Protein AF-A0A6V7IAX5-F1 (afdb_monomer)

pLDDT: mean 83.28, std 11.91, range [43.53, 93.81]

Secondary structure (DSSP, 8-state):
-PPPP-SSPPP------SS--PPP---EESPPPTTEEE-TTT--EEESSPPPGGGSSS----EE-

Nearest PDB structures (foldseek):
  5un2-assembly1_A  TM=7.913E-01  e=4.166E-01  Mus musculus
  7n86-assembly2_D  TM=5.433E-01  e=4.459E-01  Homo sapiens
  3ubg-assembly3_B  TM=5.864E-01  e=1.858E+00  Drosophila melanogaster
  3ubf-assembly1_A  TM=5.001E-01  e=1.416E+00  Drosophila melanogaster

Foldseek 3Di:
DDDDDDPPDQDDDDDPDDPDGDQQFKDWDDDDPPQWDADRRRSDIDGPDDDDPVNVVDDDDIDMD

Sequence (65 aa):
RRALEVSPAPIEARDQDTGINAPIKYTIQGAMPSFLNLDSQTGEIILTRPLMDHELLTPVTMVIK

Organism: NCBI:txid1563983

Structure (mmCIF, N/CA/C/O backbone):
data_AF-A0A6V7IAX5-F1
#
_entry.id   AF-A0A6V7IAX5-F1
#
loop_
_atom_site.group_PDB
_atom_site.id
_atom_site.type_symbol
_atom_site.label_atom_id
_atom_site.label_alt_id
_atom_site.label_comp_id
_atom_site.label_asym_id
_atom_site.label_entity_id
_atom_site.label_seq_id
_atom_site.pdbx_PDB_ins_code
_atom_site.Cartn_x
_atom_site.Cartn_y
_atom_site.Cartn_z
_atom_site.occupancy
_atom_site.B_iso_or_equiv
_atom_site.auth_seq_id
_atom_site.auth_comp_id
_atom_site.auth_asym_id
_atom_site.auth_atom_id
_atom_site.pdbx_PDB_model_num
ATOM 1 N N . ARG A 1 1 ? 6.275 21.168 -3.563 1.00 43.53 1 ARG A N 1
ATOM 2 C CA . ARG A 1 1 ? 6.179 19.687 -3.569 1.00 43.53 1 ARG A CA 1
ATOM 3 C C . ARG A 1 1 ? 4.898 19.331 -4.308 1.00 43.53 1 ARG A C 1
ATOM 5 O O . ARG A 1 1 ? 3.852 19.759 -3.848 1.00 43.53 1 ARG A O 1
ATOM 12 N N . ARG A 1 2 ? 4.973 18.677 -5.470 1.00 51.25 2 ARG A N 1
ATOM 13 C CA . ARG A 1 2 ? 3.788 18.258 -6.236 1.00 51.25 2 ARG A CA 1
ATOM 14 C C . ARG A 1 2 ? 3.607 16.761 -5.994 1.00 51.25 2 ARG A C 1
ATOM 16 O O . ARG A 1 2 ? 4.569 16.025 -6.190 1.00 51.25 2 ARG A O 1
ATOM 23 N N . ALA A 1 3 ? 2.448 16.351 -5.488 1.00 51.78 3 ALA A N 1
ATOM 24 C CA . ALA A 1 3 ? 2.121 14.935 -5.369 1.00 51.78 3 ALA A CA 1
ATOM 25 C C . ALA A 1 3 ? 1.946 14.351 -6.778 1.00 51.78 3 ALA A C 1
ATOM 27 O O . ALA A 1 3 ? 1.444 15.041 -7.668 1.00 51.78 3 ALA A O 1
ATOM 28 N N . LEU A 1 4 ? 2.417 13.126 -6.989 1.00 50.75 4 LEU A N 1
ATOM 29 C CA . LEU A 1 4 ? 2.172 12.401 -8.231 1.00 50.75 4 LEU A CA 1
ATOM 30 C C . LEU A 1 4 ? 0.708 11.947 -8.241 1.00 50.75 4 LEU A C 1
ATOM 32 O O . LEU A 1 4 ? 0.206 11.479 -7.221 1.00 50.75 4 LEU A O 1
ATOM 36 N N . GLU A 1 5 ? 0.026 12.114 -9.374 1.00 60.69 5 GLU A N 1
ATOM 37 C CA . GLU A 1 5 ? -1.325 11.585 -9.554 1.00 60.69 5 GLU A CA 1
ATOM 38 C C . GLU A 1 5 ? -1.242 10.066 -9.707 1.00 60.69 5 GLU A C 1
ATOM 40 O O . GLU A 1 5 ? -0.614 9.553 -10.633 1.00 60.69 5 GLU A O 1
ATOM 45 N N . VAL A 1 6 ? -1.860 9.357 -8.768 1.00 59.41 6 VAL A N 1
ATOM 46 C CA . VAL A 1 6 ? -1.995 7.901 -8.782 1.00 59.41 6 VAL A CA 1
ATOM 47 C C . VAL A 1 6 ? -3.445 7.583 -9.128 1.00 59.41 6 VAL A C 1
ATOM 49 O O . VAL A 1 6 ? -4.366 8.159 -8.549 1.00 59.41 6 VAL A O 1
ATOM 52 N N . SER A 1 7 ? -3.636 6.716 -10.120 1.00 57.53 7 SER A N 1
ATOM 53 C CA . SER A 1 7 ? -4.941 6.200 -10.526 1.00 57.53 7 SER A CA 1
ATOM 54 C C . SER A 1 7 ? -4.884 4.671 -10.479 1.00 57.53 7 SER A C 1
ATOM 56 O O . SER A 1 7 ? -4.000 4.096 -11.122 1.00 57.53 7 SER A O 1
ATOM 58 N N . PRO A 1 8 ? -5.784 4.003 -9.737 1.00 61.53 8 PRO A N 1
ATOM 59 C CA . PRO A 1 8 ? -6.926 4.569 -9.011 1.00 61.53 8 PRO A CA 1
ATOM 60 C C . PRO A 1 8 ? -6.524 5.400 -7.778 1.00 61.53 8 PRO A C 1
ATOM 62 O O . PRO A 1 8 ? -5.351 5.455 -7.409 1.00 61.53 8 PRO A O 1
ATOM 65 N N . ALA A 1 9 ? -7.517 6.060 -7.167 1.00 67.00 9 ALA A N 1
ATOM 66 C CA . ALA A 1 9 ? -7.364 6.767 -5.894 1.00 67.00 9 ALA A CA 1
ATOM 67 C C . ALA A 1 9 ? -6.709 5.865 -4.821 1.00 67.00 9 ALA A C 1
ATOM 69 O O . ALA A 1 9 ? -6.775 4.638 -4.950 1.00 67.00 9 ALA A O 1
ATOM 70 N N . PRO A 1 10 ? -6.098 6.445 -3.766 1.00 71.00 10 PRO A N 1
ATOM 71 C CA . PRO A 1 10 ? -5.509 5.671 -2.677 1.00 71.00 10 PRO A CA 1
ATOM 72 C C . PRO A 1 10 ? -6.461 4.590 -2.158 1.00 71.00 10 PRO A C 1
ATOM 74 O O . PRO A 1 10 ? -7.672 4.803 -2.077 1.00 71.00 10 PRO A O 1
ATOM 77 N N . ILE A 1 11 ? -5.901 3.429 -1.828 1.00 79.00 11 ILE A N 1
ATOM 78 C CA . ILE A 1 11 ? -6.663 2.287 -1.322 1.00 79.00 11 ILE A CA 1
ATOM 79 C C . ILE A 1 11 ? -7.267 2.661 0.038 1.00 79.00 11 ILE A C 1
ATOM 81 O O . ILE A 1 11 ? -6.558 3.137 0.920 1.00 79.00 11 ILE A O 1
ATOM 85 N N . GLU A 1 12 ? -8.571 2.433 0.206 1.00 83.56 12 GLU A N 1
ATOM 86 C CA . GLU A 1 12 ? -9.303 2.696 1.449 1.00 83.56 12 GLU A CA 1
ATOM 87 C C . GLU A 1 12 ? -10.151 1.473 1.820 1.00 83.56 12 GLU A C 1
ATOM 89 O O . GLU A 1 12 ? -10.882 0.931 0.989 1.00 83.56 12 GLU A O 1
ATOM 94 N N . ALA A 1 13 ? -10.081 1.065 3.085 1.00 87.25 13 ALA A N 1
ATOM 95 C CA . ALA A 1 13 ? -11.0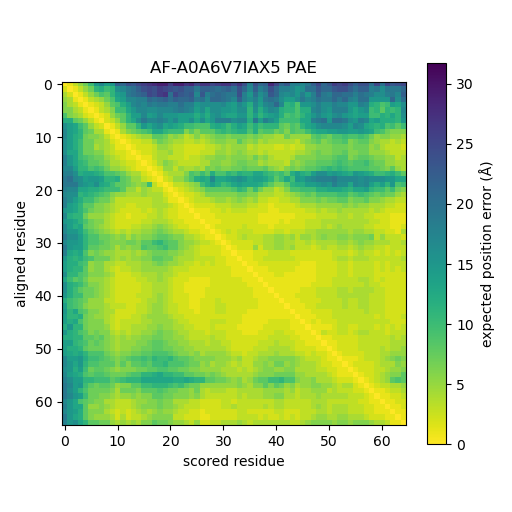00 0.121 3.706 1.00 87.25 13 ALA A CA 1
ATOM 96 C C . ALA A 1 13 ? -11.721 0.795 4.884 1.00 87.25 13 ALA A C 1
ATOM 98 O O . ALA A 1 13 ? -11.196 1.728 5.495 1.00 87.25 13 ALA A O 1
ATOM 99 N N . ARG A 1 14 ? -12.936 0.331 5.201 1.00 87.69 14 ARG A N 1
ATOM 100 C CA . ARG A 1 14 ? -13.744 0.837 6.320 1.00 87.69 14 ARG A CA 1
ATOM 101 C C . ARG A 1 14 ? -14.276 -0.313 7.159 1.00 87.69 14 ARG A C 1
ATOM 103 O O . ARG A 1 14 ? -14.938 -1.200 6.624 1.00 87.69 14 ARG A O 1
ATOM 110 N N . ASP A 1 15 ? -14.008 -0.248 8.456 1.00 87.31 15 ASP A N 1
ATOM 111 C CA . ASP A 1 15 ? -14.647 -1.088 9.461 1.00 87.31 15 ASP A CA 1
ATOM 112 C C . ASP A 1 15 ? -16.091 -0.598 9.676 1.00 87.31 15 ASP A C 1
ATOM 114 O O . ASP A 1 15 ? -16.334 0.607 9.786 1.00 87.31 15 ASP A O 1
ATOM 118 N N . GLN A 1 16 ? -17.053 -1.521 9.641 1.00 87.69 16 GLN A N 1
ATOM 119 C CA . GLN A 1 16 ? -18.483 -1.221 9.776 1.00 87.69 16 GLN A CA 1
ATOM 120 C C . GLN A 1 16 ? -19.002 -1.449 11.201 1.00 87.69 16 GLN A C 1
ATOM 122 O O . GLN A 1 16 ? -20.191 -1.234 11.456 1.00 87.69 16 GLN A O 1
ATOM 127 N N . ASP A 1 17 ? -18.135 -1.858 12.125 1.00 88.19 17 ASP A N 1
ATOM 128 C CA . ASP A 1 17 ? -18.504 -2.086 13.511 1.00 88.19 17 ASP A CA 1
ATOM 129 C C . ASP A 1 17 ? -18.933 -0.782 14.205 1.00 88.19 17 ASP A C 1
ATOM 131 O O . ASP A 1 17 ? -18.340 0.290 14.066 1.00 88.19 17 ASP A O 1
ATOM 135 N N . THR A 1 18 ? -19.998 -0.868 15.005 1.00 84.44 18 THR A N 1
ATOM 136 C CA . THR A 1 18 ? -20.454 0.245 15.844 1.00 84.44 18 THR A CA 1
ATOM 137 C C . THR A 1 18 ? -19.895 0.101 17.257 1.00 84.44 18 THR A C 1
ATOM 139 O O . THR A 1 18 ? -20.169 -0.890 17.931 1.00 84.44 18 THR A O 1
ATOM 142 N N . GLY A 1 19 ? -19.161 1.107 17.743 1.00 82.94 19 GLY A N 1
ATOM 143 C CA . GLY A 1 19 ? -18.666 1.173 19.129 1.00 82.94 1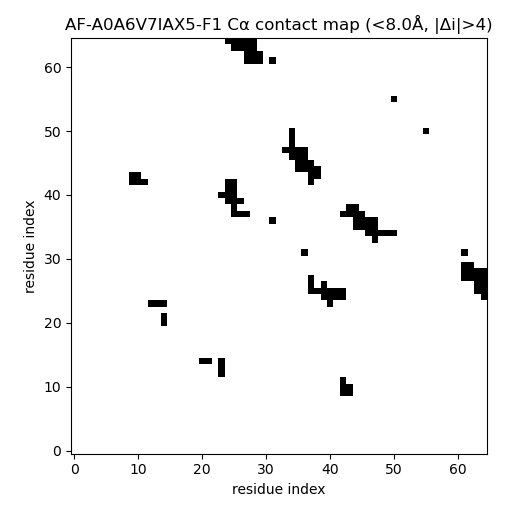9 GLY A CA 1
ATOM 144 C C . GLY A 1 19 ? -17.304 0.513 19.378 1.00 82.94 19 GLY A C 1
ATOM 145 O O . GLY A 1 19 ? -16.679 0.804 20.396 1.00 82.94 19 GLY A O 1
ATOM 146 N N . ILE A 1 20 ? -16.806 -0.299 18.442 1.00 79.94 20 ILE A N 1
ATOM 147 C CA . ILE A 1 20 ? -15.434 -0.817 18.423 1.00 79.94 20 ILE A CA 1
ATOM 148 C C . ILE A 1 20 ? -14.800 -0.320 17.128 1.00 79.94 20 ILE A C 1
ATOM 150 O O . ILE A 1 20 ? -15.307 -0.600 16.055 1.00 79.94 20 ILE A O 1
ATOM 154 N N . ASN A 1 21 ? -13.722 0.454 17.235 1.00 80.62 21 ASN A N 1
ATOM 155 C CA . ASN A 1 21 ? -12.964 0.924 16.078 1.00 80.62 21 ASN A CA 1
ATOM 156 C C . ASN A 1 21 ? -11.698 0.072 15.965 1.00 80.62 21 ASN A C 1
ATOM 158 O O . ASN A 1 21 ?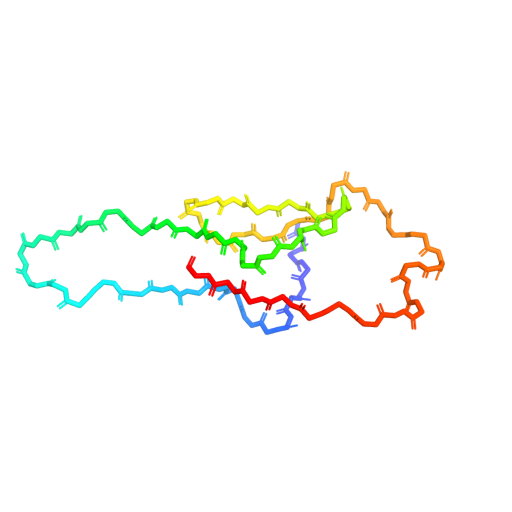 -10.663 0.429 16.542 1.00 80.62 21 ASN A O 1
ATOM 162 N N . ALA A 1 22 ? -11.799 -1.097 15.330 1.00 86.44 22 ALA A N 1
ATOM 163 C CA . ALA A 1 22 ? -10.652 -1.982 15.199 1.00 86.44 22 ALA A CA 1
ATOM 164 C C . ALA A 1 22 ? -9.632 -1.386 14.209 1.00 86.44 22 ALA A C 1
ATOM 166 O O . ALA A 1 22 ? -10.000 -0.734 13.230 1.00 86.44 22 ALA A O 1
ATOM 167 N N . PRO A 1 23 ? -8.320 -1.575 14.442 1.00 88.81 23 PRO A N 1
ATOM 168 C CA . PRO A 1 23 ? -7.319 -1.096 13.505 1.00 88.81 23 PRO A CA 1
ATOM 169 C C . PRO A 1 23 ? -7.420 -1.862 12.182 1.00 88.81 23 PRO A C 1
ATOM 171 O O . PRO A 1 23 ? -7.292 -3.086 12.151 1.00 88.81 23 PRO A O 1
ATOM 174 N N . ILE A 1 24 ? -7.565 -1.125 11.083 1.00 90.75 24 ILE A N 1
ATOM 175 C CA . ILE A 1 24 ? -7.486 -1.670 9.727 1.00 90.75 24 ILE A CA 1
ATOM 176 C C . ILE A 1 24 ? -6.023 -1.974 9.394 1.00 90.75 24 ILE A C 1
ATOM 178 O O . ILE A 1 24 ? -5.120 -1.190 9.706 1.00 90.75 24 ILE A O 1
ATOM 182 N N . LYS A 1 25 ? -5.787 -3.131 8.771 1.00 93.81 25 LYS A N 1
ATOM 183 C CA . LYS A 1 25 ? -4.469 -3.566 8.309 1.00 93.81 25 LYS A CA 1
ATOM 184 C C . LYS A 1 25 ? -4.550 -4.065 6.878 1.00 93.81 25 LYS A C 1
ATOM 186 O O . LYS A 1 25 ? -5.354 -4.942 6.596 1.00 93.81 25 LYS A O 1
ATOM 191 N N . TYR A 1 26 ? -3.669 -3.548 6.032 1.00 92.94 26 TYR A N 1
ATOM 192 C CA . TYR A 1 26 ? -3.571 -3.931 4.629 1.00 92.94 26 TYR A CA 1
ATOM 193 C C . TYR A 1 26 ? -2.512 -5.009 4.421 1.00 92.94 26 TYR A C 1
ATOM 195 O O . TYR A 1 26 ? -1.407 -4.943 4.970 1.00 92.94 26 TYR A O 1
ATOM 203 N N . THR A 1 27 ? -2.835 -5.978 3.574 1.00 93.19 27 THR A N 1
ATOM 204 C CA . THR A 1 27 ? -1.945 -7.065 3.162 1.00 93.19 27 THR A CA 1
ATOM 205 C C . THR A 1 27 ? -2.077 -7.344 1.669 1.00 93.19 27 THR A C 1
ATOM 207 O O . THR A 1 27 ? -3.138 -7.162 1.074 1.00 93.19 27 THR A O 1
ATOM 210 N N . ILE A 1 28 ? -0.995 -7.815 1.046 1.00 91.50 28 ILE A N 1
ATOM 211 C CA . ILE A 1 28 ? -1.035 -8.297 -0.338 1.00 91.50 28 ILE A CA 1
ATOM 212 C C . ILE A 1 28 ? -1.386 -9.782 -0.338 1.00 91.50 28 ILE A C 1
ATOM 214 O O . ILE A 1 28 ? -0.746 -10.591 0.336 1.00 91.50 28 ILE A O 1
ATOM 218 N N . GLN A 1 29 ? -2.379 -10.158 -1.137 1.00 92.75 29 GLN A N 1
ATOM 219 C CA . GLN A 1 29 ? -2.634 -11.554 -1.445 1.00 92.75 29 GLN A CA 1
ATOM 220 C C . GLN A 1 29 ? -1.680 -12.015 -2.552 1.00 92.75 29 GLN A C 1
ATOM 222 O O . GLN A 1 29 ? -1.782 -11.584 -3.699 1.00 92.75 29 GLN A O 1
ATOM 227 N N . GLY A 1 30 ? -0.791 -12.948 -2.214 1.00 88.75 30 GLY A N 1
ATOM 228 C CA . GLY A 1 30 ? 0.186 -13.508 -3.147 1.00 88.75 30 GLY A CA 1
ATOM 229 C C . GLY A 1 30 ? 1.552 -12.834 -3.048 1.00 88.75 30 GLY A C 1
ATOM 230 O O . GLY A 1 30 ? 1.912 -12.281 -2.011 1.00 88.75 30 GLY A O 1
ATOM 231 N N . ALA A 1 31 ? 2.341 -12.934 -4.118 1.00 88.19 31 ALA A N 1
ATOM 232 C CA . ALA A 1 31 ? 3.692 -12.388 -4.146 1.00 88.19 31 ALA A CA 1
ATOM 233 C C . ALA A 1 31 ? 3.673 -10.889 -4.474 1.00 88.19 31 ALA A C 1
ATOM 235 O O . ALA A 1 31 ? 3.125 -10.479 -5.496 1.00 88.19 31 ALA A O 1
ATOM 236 N N . MET A 1 32 ? 4.318 -10.086 -3.628 1.00 88.56 32 MET A N 1
ATOM 237 C CA . MET A 1 32 ? 4.578 -8.679 -3.918 1.00 88.56 32 MET A CA 1
ATOM 238 C C . MET A 1 32 ? 5.848 -8.562 -4.774 1.00 88.56 32 MET A C 1
ATOM 240 O O . MET A 1 32 ? 6.875 -9.143 -4.404 1.00 88.56 32 MET A O 1
ATOM 244 N N . PRO A 1 33 ? 5.819 -7.830 -5.902 1.00 89.25 33 PRO A N 1
ATOM 245 C CA . PRO A 1 33 ? 7.030 -7.528 -6.655 1.00 89.25 33 PRO A CA 1
ATOM 246 C C . PRO A 1 33 ? 8.074 -6.838 -5.774 1.00 89.25 33 PRO A C 1
ATOM 248 O O . PRO A 1 33 ? 7.740 -5.977 -4.965 1.00 89.25 33 PRO A O 1
ATOM 251 N N . SER A 1 34 ? 9.352 -7.168 -5.961 1.00 90.25 34 SER A N 1
ATOM 252 C CA . SER A 1 34 ? 10.448 -6.661 -5.117 1.00 90.25 34 SER A CA 1
ATOM 253 C C . SER A 1 34 ? 10.665 -5.145 -5.204 1.00 90.25 34 SER A C 1
ATOM 255 O O . SER A 1 34 ? 11.280 -4.547 -4.322 1.00 90.25 34 SER A O 1
ATOM 257 N N . PHE A 1 35 ? 10.166 -4.517 -6.268 1.00 89.75 35 PHE A N 1
ATOM 25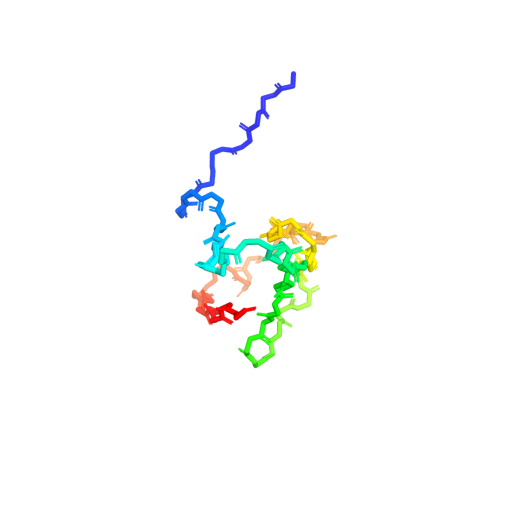8 C CA . PHE A 1 35 ? 10.212 -3.072 -6.473 1.00 89.75 35 PHE A CA 1
ATOM 259 C C . PHE A 1 35 ? 9.044 -2.321 -5.822 1.00 89.75 35 PHE A C 1
ATOM 261 O O . PHE A 1 35 ? 9.007 -1.096 -5.911 1.00 89.75 35 PHE A O 1
ATOM 268 N N . LEU A 1 36 ? 8.104 -3.018 -5.175 1.00 90.12 36 LEU A N 1
ATOM 269 C CA . LEU A 1 36 ? 6.983 -2.419 -4.454 1.00 90.12 36 LEU A CA 1
ATOM 270 C C . LEU A 1 36 ? 7.095 -2.663 -2.953 1.00 90.12 36 LEU A C 1
ATOM 272 O O . LEU A 1 36 ? 7.601 -3.689 -2.503 1.00 90.12 36 LEU A O 1
ATOM 276 N N . ASN A 1 37 ? 6.583 -1.711 -2.183 1.00 91.88 37 ASN A N 1
ATOM 277 C CA . ASN A 1 37 ? 6.357 -1.862 -0.755 1.00 91.88 37 ASN A CA 1
ATOM 278 C C . ASN A 1 37 ? 4.958 -1.357 -0.392 1.00 91.88 37 ASN A C 1
ATOM 280 O O . ASN A 1 37 ? 4.486 -0.395 -0.996 1.00 91.88 37 ASN A O 1
ATOM 284 N N . LEU A 1 38 ? 4.337 -1.995 0.601 1.00 91.25 38 LEU A N 1
ATOM 285 C CA . LEU A 1 38 ? 3.031 -1.637 1.150 1.00 91.25 38 LEU A CA 1
ATOM 286 C C . LEU A 1 38 ? 3.196 -1.199 2.607 1.00 91.25 38 LEU A C 1
ATOM 288 O O . LEU A 1 38 ? 3.699 -1.964 3.434 1.00 91.25 38 LEU A O 1
ATOM 292 N N . ASP A 1 39 ? 2.703 -0.012 2.947 1.00 92.19 39 ASP A N 1
ATOM 293 C CA . ASP A 1 39 ? 2.472 0.342 4.344 1.00 92.19 39 ASP A CA 1
ATOM 294 C C . ASP A 1 39 ? 1.164 -0.304 4.833 1.00 92.19 39 ASP A C 1
ATOM 296 O O . ASP A 1 39 ? 0.059 0.072 4.440 1.00 92.19 39 ASP A O 1
ATOM 300 N N . SER A 1 40 ? 1.294 -1.291 5.726 1.00 93.19 40 SER A N 1
ATOM 301 C CA . SER A 1 40 ? 0.154 -2.035 6.285 1.00 93.19 40 SER A CA 1
ATOM 302 C C . SER A 1 40 ? -0.845 -1.186 7.082 1.00 93.19 40 SER A C 1
ATOM 304 O O . SER A 1 40 ? -1.933 -1.670 7.372 1.00 93.19 40 SER A O 1
ATOM 306 N N . GLN A 1 41 ? -0.492 0.032 7.498 1.00 92.06 41 GLN A N 1
ATOM 307 C CA . GLN A 1 41 ? -1.350 0.918 8.291 1.00 92.06 41 GLN A CA 1
ATOM 308 C C . GLN A 1 41 ? -2.126 1.899 7.419 1.00 92.06 41 GLN A C 1
ATOM 310 O O . GLN A 1 41 ? -3.264 2.231 7.739 1.00 92.06 41 GLN A O 1
ATOM 315 N N . THR A 1 42 ? -1.508 2.372 6.338 1.00 88.69 42 THR A N 1
ATOM 316 C CA . THR A 1 42 ? -2.066 3.445 5.504 1.00 88.69 42 THR A CA 1
ATOM 317 C C . THR A 1 42 ? -2.600 2.950 4.166 1.00 88.69 42 THR A C 1
ATOM 319 O O . THR A 1 42 ? -3.393 3.651 3.548 1.00 88.69 42 THR A O 1
ATOM 322 N N . GLY A 1 43 ? -2.184 1.764 3.712 1.00 88.44 43 GLY A N 1
ATOM 323 C CA . GLY A 1 43 ? -2.507 1.261 2.377 1.00 88.44 43 GLY A CA 1
ATOM 324 C C . GLY A 1 43 ? -1.666 1.905 1.270 1.00 88.44 43 GLY A C 1
ATOM 325 O O . GLY A 1 43 ? -1.925 1.665 0.091 1.00 88.44 43 GLY A O 1
ATOM 326 N N . GLU A 1 44 ? -0.665 2.723 1.619 1.00 88.50 44 GLU A N 1
ATOM 327 C CA . GLU A 1 44 ? 0.211 3.369 0.644 1.00 88.50 44 GLU A CA 1
ATOM 328 C C . GLU A 1 44 ? 1.121 2.336 -0.031 1.00 88.50 44 GLU A C 1
ATOM 330 O O . GLU A 1 44 ? 1.792 1.542 0.635 1.00 88.50 44 GLU A O 1
ATOM 335 N N . ILE A 1 45 ? 1.155 2.370 -1.365 1.00 87.31 45 ILE A N 1
ATOM 336 C CA . ILE A 1 45 ? 2.071 1.569 -2.174 1.00 87.31 45 ILE A CA 1
ATOM 337 C C . ILE A 1 45 ? 3.114 2.492 -2.779 1.00 87.31 45 ILE A C 1
ATOM 339 O O . ILE A 1 45 ? 2.784 3.440 -3.493 1.00 87.31 45 ILE A O 1
ATOM 343 N N . ILE A 1 46 ? 4.379 2.174 -2.533 1.00 88.12 46 ILE A N 1
ATOM 344 C CA . ILE A 1 46 ? 5.511 2.936 -3.053 1.00 88.12 46 ILE A CA 1
ATOM 345 C C . ILE A 1 46 ? 6.431 2.058 -3.888 1.00 88.12 46 ILE A C 1
ATOM 347 O O . ILE A 1 46 ? 6.574 0.857 -3.649 1.00 88.12 46 ILE A O 1
ATOM 351 N N . LEU A 1 47 ? 7.111 2.697 -4.836 1.00 90.06 47 LEU A N 1
ATOM 352 C CA . LEU A 1 47 ? 8.271 2.110 -5.486 1.00 90.06 47 LEU A CA 1
ATOM 353 C C . LEU A 1 47 ? 9.469 2.171 -4.533 1.00 90.06 47 LEU A C 1
ATOM 355 O O . LEU A 1 47 ? 9.826 3.242 -4.045 1.00 90.06 47 LEU A O 1
ATOM 359 N N . THR A 1 48 ? 10.121 1.035 -4.297 1.00 91.81 48 THR A N 1
ATOM 360 C CA . THR A 1 48 ? 11.366 0.974 -3.508 1.00 91.81 48 THR A CA 1
ATOM 361 C C . THR A 1 48 ? 12.581 1.422 -4.318 1.00 91.81 48 THR A C 1
ATOM 363 O O . THR A 1 48 ? 13.620 1.768 -3.756 1.00 91.81 48 THR A O 1
ATOM 366 N N . ARG A 1 49 ? 12.447 1.437 -5.648 1.00 92.00 49 ARG A N 1
ATOM 367 C CA . ARG A 1 49 ? 13.446 1.902 -6.611 1.00 92.00 49 ARG A CA 1
ATOM 368 C C . ARG A 1 49 ? 12.791 2.259 -7.951 1.00 92.00 49 ARG A C 1
ATOM 370 O O . ARG A 1 49 ? 11.665 1.830 -8.201 1.00 92.00 49 ARG A O 1
ATOM 377 N N . PRO A 1 50 ? 13.494 2.975 -8.845 1.00 90.06 50 PRO A N 1
ATOM 378 C CA . PRO A 1 50 ? 13.050 3.132 -10.225 1.00 90.06 50 PRO A CA 1
ATOM 379 C C . PRO A 1 50 ? 12.804 1.778 -10.907 1.00 90.06 50 PRO A C 1
ATOM 381 O O . PRO A 1 50 ? 13.519 0.802 -10.644 1.00 90.06 50 PRO A O 1
ATOM 384 N N . LEU A 1 51 ? 11.797 1.738 -11.781 1.00 88.81 51 LEU A N 1
ATOM 385 C CA . LEU A 1 51 ? 11.500 0.577 -12.617 1.00 88.81 51 LEU A CA 1
ATOM 386 C C . LEU A 1 51 ? 12.504 0.484 -13.767 1.00 88.81 51 LEU A C 1
ATOM 388 O O . LEU A 1 51 ? 12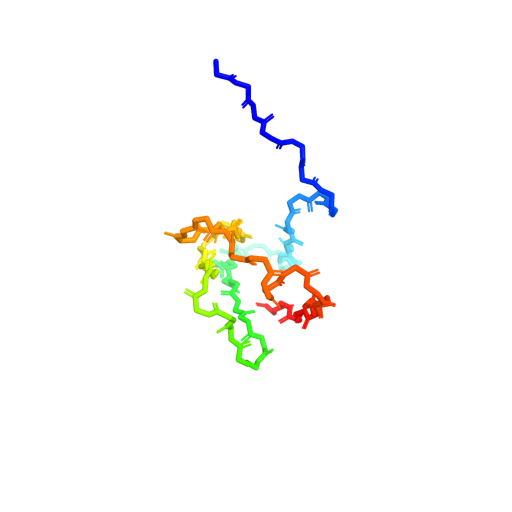.904 1.501 -14.333 1.00 88.81 51 LEU A O 1
ATOM 392 N N . MET A 1 52 ? 12.902 -0.737 -14.102 1.00 90.56 52 MET A N 1
ATOM 393 C CA . MET A 1 52 ? 13.702 -1.034 -15.288 1.00 90.56 52 MET A CA 1
ATOM 394 C C . MET A 1 52 ? 12.787 -1.326 -16.481 1.00 90.56 52 MET A C 1
ATOM 396 O O . MET A 1 52 ? 11.653 -1.766 -16.301 1.00 90.56 52 MET A O 1
ATOM 400 N N . ASP A 1 53 ? 13.296 -1.163 -17.704 1.00 89.81 53 ASP A N 1
ATOM 401 C CA . ASP A 1 53 ? 12.497 -1.313 -18.932 1.00 89.81 53 ASP A CA 1
ATOM 402 C C . ASP A 1 53 ? 11.751 -2.653 -19.018 1.00 89.81 53 ASP A C 1
ATOM 404 O O . ASP A 1 53 ? 10.597 -2.698 -19.433 1.00 89.81 53 ASP A O 1
ATOM 408 N N . HIS A 1 54 ? 12.372 -3.750 -18.570 1.00 86.31 54 HIS A N 1
ATOM 409 C CA . HIS A 1 54 ? 11.751 -5.077 -18.604 1.00 86.31 54 HIS A CA 1
ATOM 410 C C . HIS A 1 54 ? 10.564 -5.228 -17.637 1.00 86.31 54 HIS A C 1
ATOM 412 O O . HIS A 1 54 ? 9.704 -6.076 -17.857 1.00 86.31 54 HIS A O 1
ATOM 418 N N . GLU A 1 55 ? 10.488 -4.406 -16.591 1.00 86.56 55 GLU A N 1
ATOM 419 C CA . GLU A 1 55 ? 9.411 -4.423 -15.590 1.00 86.56 55 GLU A CA 1
ATOM 420 C C . GLU A 1 55 ? 8.179 -3.648 -16.062 1.00 86.56 55 GLU A C 1
ATOM 422 O O . GLU A 1 55 ? 7.094 -3.810 -15.511 1.00 86.56 55 GLU A O 1
ATOM 427 N N . LEU A 1 56 ? 8.335 -2.833 -17.109 1.00 83.56 56 LEU A N 1
ATOM 428 C CA . LEU A 1 56 ? 7.253 -2.087 -17.750 1.00 83.56 56 LEU A CA 1
ATOM 429 C C . LEU A 1 56 ? 6.530 -2.906 -18.827 1.00 83.56 56 LEU A C 1
ATOM 431 O O . LEU A 1 56 ? 5.458 -2.514 -19.281 1.00 83.56 56 LEU A O 1
ATOM 435 N N . LEU A 1 57 ? 7.106 -4.037 -19.246 1.00 86.06 57 LEU A N 1
ATOM 436 C CA . LEU A 1 57 ? 6.565 -4.867 -20.326 1.00 86.06 57 LEU A CA 1
ATOM 437 C C . LEU A 1 57 ? 5.352 -5.692 -19.892 1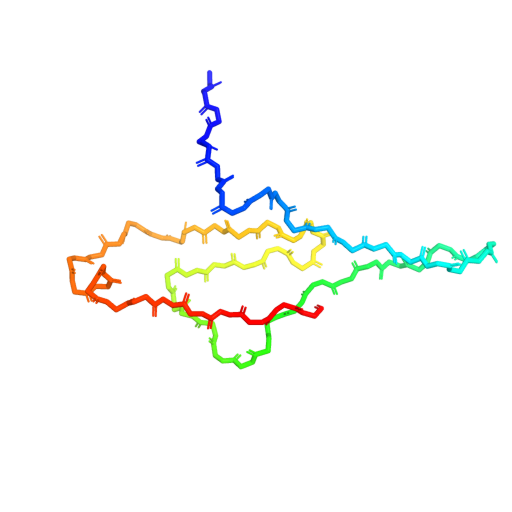.00 86.06 57 LEU A C 1
ATOM 439 O O . LEU A 1 57 ? 4.512 -6.031 -20.725 1.00 86.06 57 LEU A 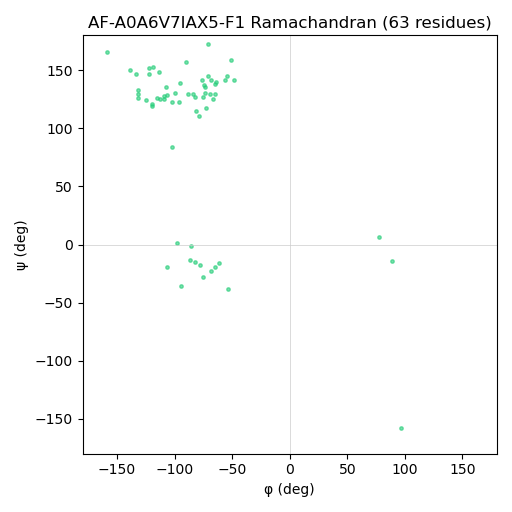O 1
ATOM 443 N N . THR A 1 58 ? 5.260 -6.033 -18.606 1.00 81.50 58 THR A N 1
ATOM 444 C CA . THR A 1 58 ? 4.190 -6.879 -18.073 1.00 81.50 58 THR A CA 1
ATOM 445 C C . THR A 1 58 ? 3.389 -6.125 -17.020 1.00 81.50 58 THR A C 1
ATOM 447 O O . THR A 1 58 ? 3.964 -5.734 -16.001 1.00 81.50 58 THR A O 1
ATOM 450 N N . PRO A 1 59 ? 2.069 -5.948 -17.206 1.00 82.31 59 PRO A N 1
ATOM 451 C CA . PRO A 1 59 ? 1.243 -5.355 -16.171 1.00 82.31 59 PRO A CA 1
ATOM 452 C C . PRO A 1 59 ? 1.219 -6.266 -14.942 1.00 82.31 59 PRO A C 1
ATOM 454 O O . PRO A 1 59 ? 1.120 -7.489 -15.050 1.00 82.31 59 PRO A O 1
ATOM 457 N N . VAL A 1 60 ? 1.271 -5.653 -13.764 1.00 81.50 60 VAL A N 1
ATOM 458 C CA . VAL A 1 60 ? 1.108 -6.351 -12.491 1.00 81.50 60 VAL A CA 1
ATOM 459 C C . VAL A 1 60 ? -0.327 -6.151 -12.011 1.00 81.50 60 VAL A C 1
ATOM 461 O O . VAL A 1 60 ? -0.817 -5.027 -11.946 1.00 81.50 60 VAL A O 1
ATOM 464 N N . THR A 1 61 ? -1.003 -7.239 -11.644 1.00 84.94 61 THR A N 1
ATOM 465 C CA . THR A 1 61 ? -2.289 -7.197 -10.935 1.00 84.94 61 THR A CA 1
ATOM 466 C C . THR A 1 61 ? -2.089 -7.741 -9.528 1.00 84.94 61 THR A C 1
ATOM 468 O O . THR A 1 61 ? -1.591 -8.851 -9.361 1.00 84.94 61 THR A O 1
ATOM 471 N N . MET A 1 62 ? -2.472 -6.961 -8.517 1.00 84.81 62 MET A N 1
ATOM 472 C CA . MET A 1 62 ? -2.391 -7.347 -7.107 1.00 84.81 62 MET A CA 1
ATOM 473 C C . MET A 1 62 ? -3.773 -7.269 -6.474 1.00 84.81 62 MET A C 1
ATOM 475 O O . MET A 1 62 ? -4.573 -6.401 -6.818 1.00 84.81 62 MET A O 1
ATOM 479 N N . VAL A 1 63 ? -4.026 -8.160 -5.519 1.00 88.44 63 VAL A N 1
ATOM 480 C CA . VAL A 1 63 ? -5.226 -8.128 -4.683 1.00 88.44 63 VAL A CA 1
ATOM 481 C C . VAL A 1 63 ? -4.804 -7.729 -3.277 1.00 88.44 63 VAL A C 1
ATOM 483 O O . VAL A 1 63 ? -3.891 -8.330 -2.710 1.00 88.44 63 VAL A O 1
ATOM 486 N N . IL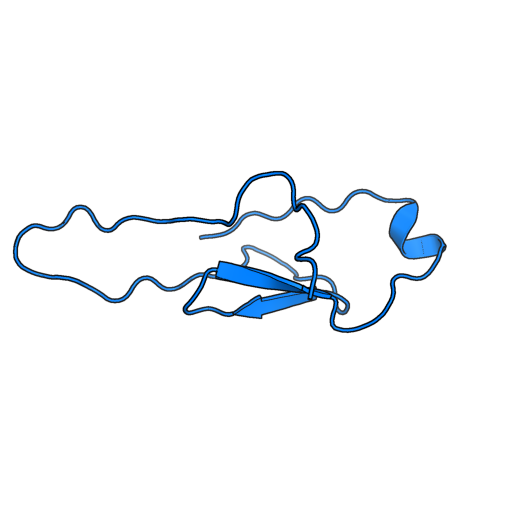E A 1 64 ? -5.462 -6.711 -2.734 1.00 88.25 64 ILE A N 1
ATOM 487 C CA . ILE A 1 64 ? -5.200 -6.175 -1.398 1.00 88.25 64 ILE A CA 1
ATOM 488 C C . ILE A 1 64 ? -6.350 -6.595 -0.491 1.00 88.25 64 ILE A C 1
ATOM 490 O O . ILE A 1 64 ? -7.509 -6.546 -0.908 1.00 88.25 64 ILE A O 1
ATOM 494 N N . LYS A 1 65 ? -6.011 -7.048 0.715 1.00 86.25 65 LYS A N 1
ATOM 495 C CA . LYS A 1 65 ? -6.950 -7.432 1.771 1.00 86.25 65 LYS A CA 1
ATOM 496 C C . LYS A 1 65 ? -6.748 -6.577 3.000 1.00 86.25 65 LYS A C 1
ATOM 498 O O . LYS A 1 65 ? -5.559 -6.369 3.344 1.00 86.25 65 LYS A O 1
#

Mean predicted aligned error: 6.46 Å

Solvent-accessible surface area (backbone atoms only — not comparable to full-ato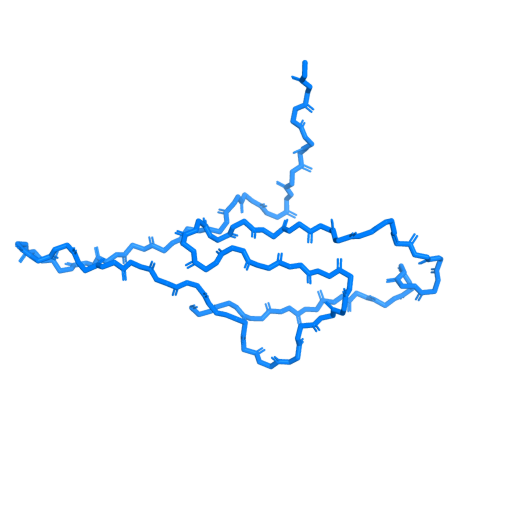m values): 4646 Å² total; per-residue (Å²): 138,81,81,80,89,63,85,72,70,83,61,82,86,81,86,84,62,83,97,53,88,72,86,69,64,45,43,71,63,73,87,76,59,87,51,51,46,72,41,37,76,69,46,49,74,45,69,75,52,87,82,53,77,79,65,71,75,55,90,83,87,82,50,77,79

Radius of gyration: 14.55 Å; Cα contacts (8 Å, |Δi|>4): 62; chains: 1; bounding box: 34×33×40 Å

InterPro domains:
  IPR015919 Cadherin-like superfamily [SSF49313] (10-64)